Protein AF-A0A924NM74-F1 (afdb_monomer_lite)

Sequence (50 aa):
MTVRTGRVGGHSFTFADLRTLLARATPLRSGDVLAGVAAQSQTERVAAQR

Foldseek 3Di:
DDWDWFDDPNDIDIDPDPQLLVLQQDPDDPVCVVVVSYHPDPRSNVRSVD

pLDDT: mean 92.73, std 4.76, range [62.34, 96.0]

Structure (mmCIF, N/CA/C/O backbone):
data_AF-A0A924NM74-F1
#
_entry.id   AF-A0A924NM74-F1
#
loop_
_atom_site.group_PDB
_atom_site.id
_atom_site.type_symbol
_atom_site.label_atom_id
_atom_site.label_alt_id
_atom_site.label_comp_id
_atom_site.label_asym_id
_atom_site.label_entity_id
_atom_site.label_seq_id
_atom_site.pdbx_PDB_ins_code
_atom_site.Cartn_x
_atom_site.Cartn_y
_atom_site.Cartn_z
_atom_site.occupancy
_atom_site.B_iso_or_equiv
_atom_site.auth_seq_id
_atom_site.auth_comp_id
_atom_site.auth_asym_id
_atom_site.auth_atom_id
_atom_site.pdbx_PDB_model_num
ATOM 1 N N . MET A 1 1 ? -11.529 -8.290 -17.136 1.00 62.34 1 MET A N 1
ATOM 2 C CA . MET A 1 1 ? -10.744 -7.896 -15.946 1.00 62.34 1 MET A CA 1
ATOM 3 C C . MET A 1 1 ? -9.463 -7.253 -16.427 1.00 62.34 1 MET A C 1
ATOM 5 O O . MET A 1 1 ? -8.688 -7.922 -17.096 1.00 62.34 1 MET A O 1
ATOM 9 N N . THR A 1 2 ? -9.278 -5.960 -16.177 1.00 85.38 2 THR A N 1
ATOM 10 C CA . THR A 1 2 ? -8.124 -5.224 -16.703 1.00 85.38 2 THR A CA 1
ATOM 11 C C . THR A 1 2 ? -7.166 -4.930 -15.562 1.00 85.38 2 THR A C 1
ATOM 13 O O . THR A 1 2 ? -7.461 -4.107 -14.698 1.00 85.38 2 THR A O 1
ATOM 16 N N . VAL A 1 3 ? -6.021 -5.608 -15.568 1.00 90.88 3 VAL A N 1
ATOM 17 C CA . VAL A 1 3 ? -4.952 -5.411 -14.583 1.00 90.88 3 VAL A CA 1
ATOM 18 C C . VAL A 1 3 ? -4.386 -3.992 -14.736 1.00 90.88 3 VAL A C 1
ATOM 20 O O . VAL A 1 3 ? -4.366 -3.424 -15.838 1.00 90.88 3 VAL A O 1
ATOM 23 N N . ARG A 1 4 ? -3.981 -3.371 -13.628 1.00 94.75 4 ARG A N 1
ATOM 24 C CA . ARG A 1 4 ? -3.261 -2.088 -13.610 1.00 94.75 4 ARG A CA 1
ATOM 25 C C . ARG A 1 4 ? -1.822 -2.326 -13.178 1.00 94.75 4 ARG A C 1
ATOM 27 O O . ARG A 1 4 ? -1.560 -3.224 -12.384 1.00 94.75 4 ARG A O 1
ATOM 34 N N . THR A 1 5 ? -0.895 -1.516 -13.671 1.00 93.88 5 THR A N 1
ATOM 35 C CA . THR A 1 5 ? 0.523 -1.637 -13.319 1.00 93.88 5 THR A CA 1
ATOM 36 C C . THR A 1 5 ? 1.103 -0.287 -12.944 1.00 93.88 5 THR A C 1
ATOM 38 O O . THR A 1 5 ? 0.933 0.663 -13.702 1.00 93.88 5 THR A O 1
ATOM 41 N N . GLY A 1 6 ? 1.822 -0.227 -11.827 1.00 93.75 6 GLY A N 1
ATOM 42 C CA . GLY A 1 6 ? 2.593 0.940 -11.394 1.00 93.75 6 GLY A CA 1
ATOM 43 C C . GLY A 1 6 ? 4.083 0.612 -11.327 1.00 93.75 6 GLY A C 1
ATOM 44 O O . GLY A 1 6 ? 4.457 -0.538 -11.087 1.00 93.75 6 GLY A O 1
ATOM 45 N N . ARG A 1 7 ? 4.956 1.603 -11.545 1.00 94.19 7 ARG A N 1
ATOM 46 C CA . ARG A 1 7 ? 6.418 1.423 -11.470 1.00 94.19 7 ARG A CA 1
ATOM 47 C C . ARG A 1 7 ? 7.083 2.443 -10.553 1.00 94.19 7 ARG A C 1
ATOM 49 O O . ARG A 1 7 ? 6.925 3.655 -10.713 1.00 94.19 7 ARG A O 1
ATOM 56 N N . VAL A 1 8 ? 7.906 1.941 -9.634 1.00 95.00 8 VAL A N 1
ATOM 57 C CA . VAL A 1 8 ? 8.701 2.738 -8.689 1.00 95.00 8 VAL A CA 1
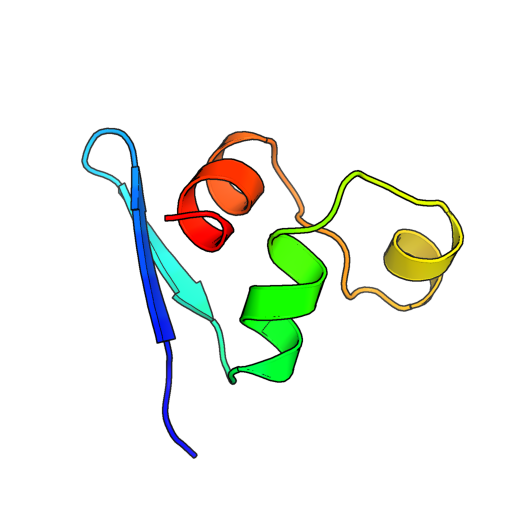ATOM 58 C C . VAL A 1 8 ? 10.073 2.103 -8.520 1.00 95.00 8 VAL A C 1
ATOM 60 O O . VAL A 1 8 ? 10.172 0.915 -8.239 1.00 95.00 8 VAL A O 1
ATOM 63 N N . GLY A 1 9 ? 11.136 2.897 -8.690 1.00 89.56 9 GLY A N 1
ATOM 64 C CA . GLY A 1 9 ? 12.509 2.474 -8.388 1.00 89.56 9 GLY A CA 1
ATOM 65 C C . GLY A 1 9 ? 12.980 1.219 -9.132 1.00 89.56 9 GLY A C 1
ATOM 66 O O . GLY A 1 9 ? 13.730 0.439 -8.568 1.00 89.56 9 GLY A O 1
ATOM 67 N N . GLY A 1 10 ? 12.498 0.976 -10.356 1.00 92.62 10 GLY A N 1
ATOM 68 C CA . GLY A 1 10 ? 12.815 -0.240 -11.122 1.00 92.62 10 GLY A CA 1
ATOM 69 C C . GLY A 1 10 ? 11.942 -1.459 -10.794 1.00 92.62 10 GLY A C 1
ATOM 70 O O . GLY A 1 10 ? 11.981 -2.445 -11.525 1.00 92.62 10 GLY A O 1
ATOM 71 N N . HIS A 1 11 ? 11.088 -1.382 -9.770 1.00 92.25 11 HIS A N 1
ATOM 72 C CA . HIS A 1 11 ? 10.119 -2.423 -9.433 1.00 92.25 11 HIS A CA 1
ATOM 73 C C . HIS A 1 11 ? 8.768 -2.1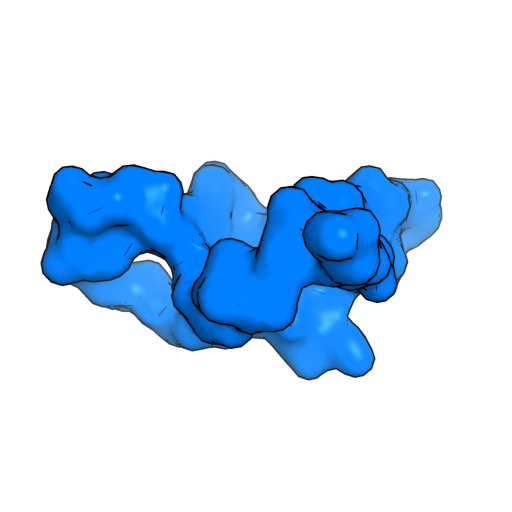58 -10.105 1.00 92.25 11 HIS A C 1
ATOM 75 O O . HIS A 1 11 ? 8.297 -1.018 -10.165 1.00 92.25 11 HIS A O 1
ATOM 81 N N . SER A 1 12 ? 8.141 -3.223 -10.611 1.00 93.50 12 SER A N 1
ATOM 82 C CA . SER A 1 12 ? 6.788 -3.183 -11.176 1.00 93.50 12 SER A CA 1
ATOM 83 C C . SER A 1 12 ? 5.800 -3.815 -10.201 1.00 93.50 12 SER A C 1
ATOM 85 O O . SER A 1 12 ? 6.036 -4.916 -9.712 1.00 93.50 12 SER A O 1
ATOM 87 N N . PHE A 1 13 ? 4.691 -3.125 -9.952 1.00 95.06 13 PHE A N 1
ATOM 88 C CA . PHE A 1 13 ? 3.593 -3.575 -9.104 1.00 95.06 13 PHE A CA 1
ATOM 89 C C . PHE A 1 13 ? 2.359 -3.798 -9.967 1.00 95.06 13 PHE A C 1
ATOM 91 O O . PHE A 1 13 ? 2.030 -2.959 -10.806 1.00 95.06 13 PHE A O 1
ATOM 98 N N . THR A 1 14 ? 1.681 -4.921 -9.765 1.00 94.75 14 THR A N 1
ATOM 99 C CA . THR A 1 14 ? 0.445 -5.278 -10.467 1.00 94.75 14 THR A CA 1
ATOM 100 C C . THR A 1 14 ? -0.732 -5.189 -9.509 1.00 94.75 14 THR A C 1
ATOM 102 O O . THR A 1 14 ? -0.692 -5.768 -8.427 1.00 94.75 14 THR A O 1
ATOM 105 N N . PHE A 1 15 ? -1.803 -4.528 -9.933 1.00 94.31 15 PHE A N 1
ATOM 106 C CA . PHE A 1 15 ? -3.055 -4.419 -9.194 1.00 94.31 15 PHE A CA 1
ATOM 107 C C . PHE A 1 15 ? -4.164 -5.106 -9.987 1.00 94.31 15 PHE A C 1
ATOM 109 O O . PHE A 1 15 ? -4.292 -4.894 -11.196 1.00 94.31 15 PHE A O 1
ATOM 116 N N . ALA A 1 16 ? -4.963 -5.928 -9.308 1.00 92.88 16 ALA A N 1
ATOM 117 C CA . ALA A 1 16 ? -5.969 -6.778 -9.946 1.00 92.88 16 ALA A CA 1
ATOM 118 C C . ALA A 1 16 ? -7.040 -5.978 -10.709 1.00 92.88 16 ALA A C 1
ATOM 120 O O . ALA A 1 16 ? -7.508 -6.405 -11.764 1.00 92.88 16 ALA A O 1
ATOM 121 N N . ASP A 1 17 ? -7.401 -4.803 -10.195 1.00 93.25 17 ASP A N 1
ATOM 122 C CA . ASP A 1 17 ? -8.386 -3.905 -10.781 1.00 93.25 17 ASP A CA 1
ATOM 123 C C . ASP A 1 17 ? -8.138 -2.442 -10.369 1.00 93.25 17 ASP A C 1
ATOM 125 O O . ASP A 1 17 ? -7.233 -2.118 -9.591 1.00 93.25 17 ASP A O 1
ATOM 129 N N . LEU A 1 18 ? -8.954 -1.534 -10.915 1.00 93.69 18 LEU A N 1
ATOM 130 C CA . LEU A 1 18 ? -8.894 -0.109 -10.586 1.00 93.69 18 LEU A CA 1
ATOM 131 C C . LEU A 1 18 ? -9.233 0.161 -9.114 1.00 93.69 18 LEU A C 1
ATOM 133 O O . LEU A 1 18 ? -8.624 1.033 -8.504 1.00 93.69 18 LEU A O 1
ATOM 137 N N . ARG A 1 19 ? -10.175 -0.588 -8.527 1.00 92.75 19 ARG A N 1
ATOM 138 C CA . ARG A 1 19 ? -10.572 -0.416 -7.123 1.00 92.75 19 ARG A CA 1
ATOM 139 C C . ARG A 1 19 ? -9.390 -0.662 -6.186 1.00 92.75 19 ARG A C 1
ATOM 141 O O . ARG A 1 19 ? -9.157 0.129 -5.278 1.00 92.75 19 ARG A O 1
ATOM 148 N N . THR A 1 20 ? -8.643 -1.730 -6.438 1.00 93.06 20 THR A N 1
ATOM 149 C CA . THR A 1 20 ? -7.443 -2.105 -5.694 1.00 93.06 20 THR A CA 1
ATOM 150 C C . THR A 1 20 ? -6.378 -1.035 -5.867 1.00 93.06 20 THR A C 1
ATOM 152 O O . THR A 1 20 ? -5.844 -0.567 -4.872 1.00 93.06 20 THR A O 1
ATOM 155 N N . LEU A 1 21 ? -6.118 -0.572 -7.094 1.00 95.00 21 LEU A N 1
ATOM 156 C CA . LEU A 1 21 ? -5.163 0.518 -7.321 1.00 95.00 21 LEU A CA 1
ATOM 157 C C . LEU A 1 21 ? -5.523 1.769 -6.504 1.00 95.00 21 LEU A C 1
ATOM 159 O O . LEU A 1 21 ? -4.676 2.301 -5.791 1.00 95.00 21 LEU A O 1
ATOM 163 N N . LEU A 1 22 ? -6.784 2.205 -6.549 1.00 94.94 22 LEU A N 1
ATOM 164 C CA . LEU A 1 22 ? -7.221 3.410 -5.839 1.00 94.94 22 LEU A CA 1
ATOM 165 C C . LEU A 1 22 ? -7.130 3.255 -4.315 1.00 94.94 22 LEU A C 1
ATOM 167 O O . LEU A 1 22 ? -6.659 4.169 -3.644 1.00 94.94 22 LEU A O 1
ATOM 171 N N . ALA A 1 23 ? -7.513 2.097 -3.770 1.00 95.00 23 ALA A N 1
ATOM 172 C CA . ALA A 1 23 ? -7.393 1.826 -2.336 1.00 95.00 23 ALA A CA 1
ATOM 173 C C . ALA A 1 23 ? -5.928 1.780 -1.865 1.00 95.00 23 ALA A C 1
ATOM 175 O O . ALA A 1 23 ? -5.596 2.215 -0.765 1.00 95.00 23 ALA A O 1
ATOM 176 N N . ARG A 1 24 ? -5.024 1.283 -2.715 1.00 95.25 24 ARG A N 1
ATOM 177 C CA . ARG A 1 24 ? -3.585 1.212 -2.425 1.00 95.25 24 ARG A CA 1
ATOM 178 C C . ARG A 1 24 ? -2.901 2.577 -2.531 1.00 95.25 24 ARG A C 1
ATOM 180 O O . ARG A 1 24 ? -1.871 2.783 -1.894 1.00 95.25 24 ARG A O 1
ATOM 187 N N . ALA A 1 25 ? -3.474 3.514 -3.288 1.00 95.56 25 ALA A N 1
ATOM 188 C CA . ALA A 1 25 ? -2.952 4.867 -3.456 1.00 95.56 25 ALA A CA 1
ATOM 189 C C . ALA A 1 25 ? -3.273 5.805 -2.275 1.00 95.56 25 ALA A C 1
ATOM 191 O O . ALA A 1 25 ? -2.573 6.802 -2.075 1.00 95.56 25 ALA A O 1
ATOM 192 N N . THR A 1 26 ? -4.306 5.522 -1.478 1.00 92.75 26 THR A N 1
ATOM 193 C CA . THR A 1 26 ? -4.706 6.391 -0.360 1.00 92.75 26 THR A CA 1
ATOM 194 C C . THR A 1 26 ? -3.774 6.270 0.858 1.00 92.75 26 THR A C 1
ATOM 196 O O . THR A 1 26 ? -3.085 5.260 1.025 1.00 92.75 26 THR A O 1
ATOM 199 N N . PRO A 1 27 ? -3.707 7.296 1.736 1.00 93.56 27 PRO A N 1
ATOM 200 C CA . PRO A 1 27 ? -3.003 7.193 3.016 1.00 93.56 27 PRO A CA 1
ATOM 201 C C . PRO A 1 27 ? -3.508 6.015 3.853 1.00 93.56 27 PRO A C 1
ATOM 203 O O . PRO A 1 27 ? -4.678 5.651 3.764 1.00 93.56 27 PRO A O 1
ATOM 206 N N . LEU A 1 28 ? -2.642 5.457 4.701 1.00 92.44 28 LEU A N 1
ATOM 207 C CA . LEU A 1 28 ? -2.991 4.323 5.553 1.00 92.44 28 LEU A CA 1
ATOM 208 C C . LEU A 1 28 ? -4.109 4.703 6.535 1.00 92.44 28 LEU A C 1
ATOM 210 O O . LEU A 1 28 ? -3.949 5.620 7.340 1.00 92.44 28 LEU A O 1
ATOM 214 N N . ARG A 1 29 ? -5.223 3.971 6.489 1.00 92.81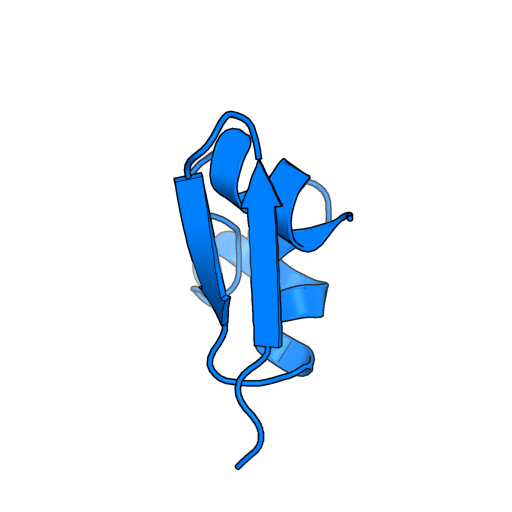 29 ARG A N 1
ATOM 215 C CA . ARG A 1 29 ? -6.348 4.095 7.425 1.00 92.81 29 ARG A CA 1
ATOM 216 C C . ARG A 1 29 ? -6.651 2.730 8.027 1.00 92.81 29 ARG A C 1
ATOM 218 O O . ARG A 1 29 ? -6.570 1.718 7.336 1.00 92.81 29 ARG A O 1
ATOM 225 N N . SER A 1 30 ? -7.048 2.696 9.297 1.00 92.75 30 SER A N 1
ATOM 226 C CA . SER A 1 30 ? -7.386 1.446 9.996 1.00 92.75 30 SER A CA 1
ATOM 227 C C . SER A 1 30 ? -8.507 0.664 9.302 1.00 92.75 30 SER A C 1
ATOM 229 O O . SER A 1 30 ? -8.421 -0.555 9.204 1.00 92.75 30 SER A O 1
ATOM 231 N N . GLY A 1 31 ? -9.514 1.351 8.753 1.00 94.19 31 GLY A N 1
ATOM 232 C CA . GLY A 1 31 ? -10.600 0.719 7.995 1.00 94.19 31 GLY A CA 1
ATOM 233 C C . GLY A 1 31 ? -10.123 -0.016 6.738 1.00 94.19 31 GLY A C 1
ATOM 234 O O . GLY A 1 31 ? -10.546 -1.141 6.492 1.00 94.19 31 GLY A O 1
ATOM 235 N N . ASP A 1 32 ? -9.186 0.567 5.989 1.00 92.12 32 ASP A N 1
ATOM 236 C CA . ASP A 1 32 ? -8.637 -0.051 4.774 1.00 92.12 32 ASP A CA 1
ATOM 237 C C . ASP A 1 32 ? -7.745 -1.255 5.101 1.00 92.12 32 ASP A C 1
ATOM 239 O O . ASP A 1 32 ? -7.689 -2.222 4.338 1.00 92.12 32 ASP A O 1
ATOM 243 N N . VAL A 1 33 ? -7.069 -1.216 6.254 1.00 93.12 33 VAL A N 1
ATOM 244 C CA . VAL A 1 33 ? -6.305 -2.353 6.783 1.00 93.12 33 VAL A CA 1
ATOM 245 C C . VAL A 1 33 ? -7.245 -3.487 7.180 1.00 93.12 33 VAL A C 1
ATOM 247 O O . VAL A 1 33 ? -7.031 -4.619 6.757 1.00 93.12 33 VAL A O 1
ATOM 250 N N . LEU A 1 34 ? -8.313 -3.187 7.927 1.00 94.00 34 LEU A N 1
ATOM 251 C CA . LEU A 1 34 ? -9.324 -4.176 8.319 1.00 94.00 34 LEU A CA 1
ATOM 252 C C . LEU A 1 34 ? -10.029 -4.794 7.105 1.00 94.00 34 LEU A C 1
ATOM 254 O O . LEU A 1 34 ? -10.331 -5.982 7.105 1.00 94.00 34 LEU A O 1
ATOM 258 N N . ALA A 1 35 ? -10.252 -4.004 6.055 1.00 92.19 35 ALA A N 1
ATOM 259 C CA . ALA A 1 35 ? -10.829 -4.471 4.801 1.00 92.19 35 ALA A CA 1
ATOM 260 C C . ALA A 1 35 ? -9.817 -5.184 3.878 1.00 92.19 35 ALA A C 1
ATOM 262 O O . ALA A 1 35 ? -10.209 -5.681 2.824 1.00 92.19 35 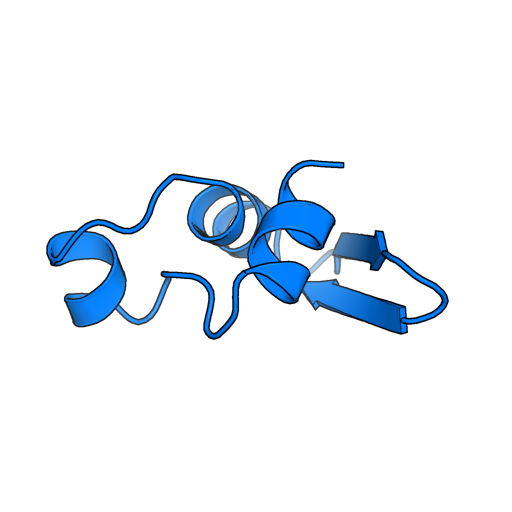ALA A O 1
ATOM 263 N N . GLY A 1 36 ? -8.525 -5.224 4.228 1.00 91.31 36 GLY A N 1
ATOM 264 C CA . GLY A 1 36 ? -7.476 -5.872 3.430 1.00 91.31 36 GLY A CA 1
ATOM 265 C C . GLY A 1 36 ? -7.125 -5.151 2.121 1.00 91.31 36 GLY A C 1
ATOM 266 O O . GLY A 1 36 ? -6.4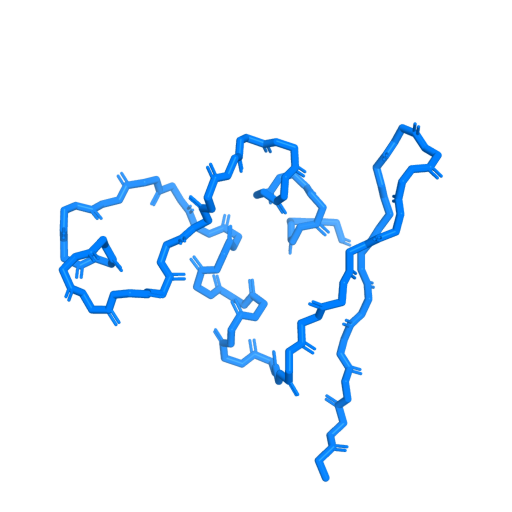65 -5.719 1.248 1.00 91.31 36 GLY A O 1
ATOM 267 N N . VAL A 1 37 ? -7.544 -3.894 1.958 1.00 92.94 37 VAL A N 1
ATOM 268 C CA . VAL A 1 37 ? -7.355 -3.114 0.722 1.00 92.94 37 VAL A CA 1
ATOM 269 C C . VAL A 1 37 ? -6.225 -2.086 0.815 1.00 92.94 37 VAL A C 1
ATOM 271 O O . VAL A 1 37 ? -5.811 -1.569 -0.220 1.00 92.94 37 VAL A O 1
ATOM 274 N N . ALA A 1 38 ? -5.684 -1.833 2.010 1.00 93.81 38 ALA A N 1
ATOM 275 C CA . ALA A 1 38 ? -4.543 -0.938 2.223 1.00 93.81 38 ALA A CA 1
ATOM 276 C C . ALA A 1 38 ? -3.228 -1.498 1.661 1.00 93.81 38 ALA A C 1
ATOM 278 O O . ALA A 1 38 ? -2.995 -2.704 1.706 1.00 93.81 38 ALA A O 1
ATOM 279 N N . ALA A 1 39 ? -2.341 -0.615 1.190 1.00 95.25 39 ALA A N 1
ATOM 280 C CA . ALA A 1 39 ? -1.027 -1.004 0.674 1.00 95.25 39 ALA A CA 1
ATOM 281 C C . ALA A 1 39 ? -0.174 -1.683 1.748 1.00 95.25 39 ALA A C 1
ATOM 283 O O . ALA A 1 39 ? -0.120 -1.221 2.886 1.00 95.25 39 ALA A O 1
ATOM 284 N N . GLN A 1 40 ? 0.523 -2.758 1.375 1.00 92.25 40 GLN A N 1
ATOM 285 C CA . GLN A 1 40 ? 1.385 -3.521 2.281 1.00 92.25 40 GLN A CA 1
ATOM 286 C C . GLN A 1 40 ? 2.723 -2.819 2.524 1.00 92.25 40 GLN A C 1
ATOM 288 O O . GLN A 1 40 ? 3.419 -3.127 3.487 1.00 92.25 40 GLN A O 1
ATOM 293 N N . SER A 1 41 ? 3.105 -1.876 1.657 1.00 93.38 41 SER A N 1
ATOM 294 C CA . SER A 1 41 ? 4.338 -1.102 1.798 1.00 93.38 41 SER A CA 1
ATOM 295 C C . SER A 1 41 ? 4.185 0.336 1.308 1.00 93.38 41 SER A C 1
ATOM 297 O O . SER A 1 41 ? 3.318 0.658 0.491 1.00 93.38 41 SER A O 1
ATOM 299 N N . GLN A 1 42 ? 5.076 1.220 1.770 1.00 93.50 42 GLN A N 1
ATOM 300 C CA . GLN A 1 42 ? 5.140 2.583 1.234 1.00 93.50 42 GLN A CA 1
ATOM 301 C C . GLN A 1 42 ? 5.494 2.590 -0.255 1.00 93.50 42 GLN A C 1
ATOM 303 O O . GLN A 1 42 ? 4.928 3.386 -0.996 1.00 93.50 42 GLN A O 1
ATOM 308 N N . THR A 1 43 ? 6.376 1.694 -0.702 1.00 94.00 43 THR A N 1
ATOM 309 C CA . THR A 1 43 ? 6.772 1.581 -2.111 1.00 94.00 43 THR A CA 1
ATOM 310 C C . THR A 1 43 ? 5.588 1.205 -2.999 1.00 94.00 43 THR A C 1
ATOM 312 O O . THR A 1 43 ? 5.381 1.839 -4.030 1.00 94.00 43 THR A O 1
ATOM 315 N N . GLU A 1 44 ? 4.770 0.235 -2.574 1.00 95.00 44 GLU A N 1
ATOM 316 C CA . GLU A 1 44 ? 3.539 -0.154 -3.276 1.00 95.00 44 GLU A CA 1
ATOM 317 C C . GLU A 1 44 ? 2.545 1.012 -3.342 1.00 95.00 44 GLU A C 1
ATOM 319 O O . GLU A 1 44 ? 1.988 1.287 -4.402 1.00 95.00 44 GLU A O 1
ATOM 324 N N . ARG A 1 45 ? 2.375 1.758 -2.242 1.00 95.38 45 ARG A N 1
ATOM 325 C CA . ARG A 1 45 ? 1.524 2.956 -2.220 1.00 95.3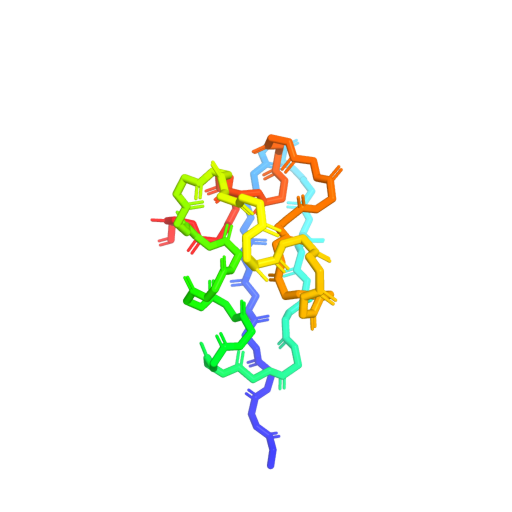8 45 ARG A CA 1
ATOM 326 C C . ARG A 1 45 ? 2.007 4.022 -3.200 1.00 95.38 45 ARG A C 1
ATOM 328 O O . ARG A 1 45 ? 1.203 4.571 -3.944 1.00 95.38 45 ARG A O 1
ATOM 335 N N . VAL A 1 46 ? 3.307 4.316 -3.230 1.00 95.12 46 VAL A N 1
ATOM 336 C CA . VAL A 1 46 ? 3.874 5.280 -4.191 1.00 95.12 46 VAL A CA 1
ATOM 337 C C . VAL A 1 46 ? 3.702 4.775 -5.625 1.00 95.12 46 VAL A C 1
ATOM 339 O O . VAL A 1 46 ? 3.429 5.568 -6.520 1.00 95.12 46 VAL A O 1
ATOM 342 N N . ALA A 1 47 ? 3.806 3.464 -5.855 1.00 96.00 47 ALA A N 1
ATOM 343 C CA . ALA A 1 47 ? 3.553 2.876 -7.166 1.00 96.00 47 ALA A CA 1
ATOM 344 C C . ALA A 1 47 ? 2.081 2.964 -7.586 1.00 96.00 47 ALA A C 1
ATOM 346 O O . ALA A 1 47 ? 1.818 3.080 -8.776 1.00 96.00 47 ALA A O 1
ATOM 347 N N . ALA A 1 48 ? 1.144 2.935 -6.638 1.00 95.00 48 ALA A N 1
ATOM 348 C CA . ALA A 1 48 ? -0.285 3.108 -6.893 1.00 95.00 48 ALA A CA 1
ATOM 349 C C . ALA A 1 48 ? -0.700 4.578 -7.121 1.00 95.00 48 ALA A C 1
ATOM 351 O O . ALA A 1 48 ? -1.737 4.827 -7.727 1.00 95.00 48 ALA A O 1
ATOM 352 N N . GLN A 1 49 ? 0.083 5.548 -6.629 1.00 92.94 49 GLN A N 1
ATOM 353 C CA . GLN A 1 49 ? -0.170 6.991 -6.788 1.00 92.94 49 GLN A CA 1
ATOM 354 C C . GLN A 1 49 ? 0.354 7.580 -8.108 1.00 92.94 49 GLN A C 1
ATOM 356 O O . GLN A 1 49 ? 0.032 8.726 -8.422 1.00 92.94 49 GLN A O 1
ATOM 361 N N . ARG A 1 50 ? 1.198 6.843 -8.833 1.00 87.19 50 ARG A N 1
ATOM 362 C CA . ARG A 1 50 ? 1.752 7.249 -10.131 1.00 87.19 50 ARG A CA 1
ATOM 363 C C . ARG A 1 50 ? 0.873 6.785 -11.278 1.00 87.19 50 ARG A C 1
ATOM 365 O O . ARG A 1 50 ? 0.757 7.572 -12.239 1.00 87.19 50 ARG A O 1
#

Radius of gyration: 10.21 Å; chains: 1; bounding box: 24×15×27 Å

Secondary structure (DSSP, 8-state):
---EEEEETTEEEEESSHHHHHHHHSPP-HHHHHTT-S-SSHHHHHHHH-